Protein AF-A0ABD5R1Y0-F1 (afdb_monomer_lite)

Foldseek 3Di:
DPDPPPPDDPPVRVVVVVVVVVVVVVVVVVVVVVVVVVVVVVVVVPCPPVCVVVVVVCVVLVVVLVVLVVVLVVDDDPVNVVSVVVSCCSVPVVVVPPPPVNVVVVVVVVVVVVVVD

pLDDT: mean 71.15, std 11.42, range [39.84, 86.31]

Sequence (117 aa):
MEEQDILDLSDEEVNKIERVNQSFAEREQAEAAKERHQKLRVLFERASRDALPGIAYMVYVGYLALAVLFRLMEYSGEKLYIGSFLLFVIVVAPLILLPSNFWAILKRNTLERFTDQ

Radius of gyration: 26.87 Å; chains: 1; bounding box: 57×52×66 Å

Secondary structure (DSSP, 8-state):
---STTS---HHHHHHHHHHHHHHHHHHHHHHHHHHHHHHHHHHHHS-TTTHHHHHHHHHHHHHHHHHHHHHTT--THHHHHHHHHHHHHHHHHHHHS-HHHHHHHHHHHHHHHH--

Structure (mmCIF, N/CA/C/O backbone):
data_AF-A0ABD5R1Y0-F1
#
_entry.id   AF-A0ABD5R1Y0-F1
#
loop_
_atom_site.group_PDB
_atom_site.id
_atom_site.type_symbol
_atom_site.label_atom_id
_atom_site.label_alt_id
_atom_site.label_comp_id
_atom_site.label_asym_id
_atom_site.label_entity_id
_atom_site.label_seq_id
_atom_site.pdbx_PDB_ins_code
_atom_site.Cartn_x
_atom_site.Cartn_y
_atom_site.Cartn_z
_atom_site.occupancy
_atom_site.B_iso_or_equiv
_atom_site.auth_seq_id
_atom_site.auth_comp_id
_atom_site.auth_asym_id
_atom_site.auth_atom_id
_atom_site.pdbx_PDB_model_num
ATOM 1 N N . MET A 1 1 ? -19.917 -37.008 39.521 1.00 39.84 1 MET A N 1
ATOM 2 C CA . MET A 1 1 ? -21.231 -37.035 38.852 1.00 39.84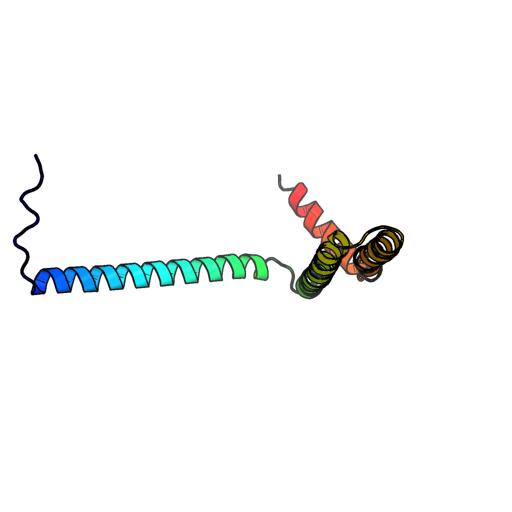 1 MET A CA 1
ATOM 3 C C . MET A 1 1 ? -22.157 -36.184 39.719 1.00 39.84 1 MET A C 1
ATOM 5 O O . MET A 1 1 ? -22.901 -36.736 40.509 1.00 39.84 1 MET A O 1
ATOM 9 N N . GLU A 1 2 ? -22.016 -34.862 39.853 1.00 47.94 2 GLU A N 1
ATOM 10 C CA . GLU A 1 2 ? -21.796 -33.804 38.844 1.00 47.94 2 GLU A CA 1
ATOM 11 C C . GLU A 1 2 ? -22.716 -33.993 37.640 1.00 47.94 2 GLU A C 1
ATOM 13 O O . GLU A 1 2 ? -22.317 -34.702 36.728 1.00 47.94 2 GLU A O 1
ATOM 18 N N . GLU A 1 3 ? -23.949 -33.459 37.727 1.00 44.97 3 GLU A N 1
ATOM 19 C CA . GLU A 1 3 ? -24.780 -32.975 36.593 1.00 44.97 3 GLU A CA 1
ATOM 20 C C . GLU A 1 3 ? -26.222 -32.538 36.970 1.00 44.97 3 GLU A C 1
ATOM 22 O O . GLU A 1 3 ? -26.927 -32.025 36.110 1.00 44.97 3 GLU A O 1
ATOM 27 N N . GLN A 1 4 ? -26.700 -32.682 38.218 1.00 45.41 4 GLN A N 1
ATOM 28 C CA . GLN A 1 4 ? -28.145 -32.512 38.507 1.00 45.41 4 GLN A CA 1
ATOM 29 C C . GLN A 1 4 ? -28.613 -31.157 39.075 1.00 45.41 4 GLN A C 1
ATOM 31 O O . GLN A 1 4 ? -29.815 -30.962 39.191 1.00 45.41 4 GLN A O 1
ATOM 36 N N . ASP A 1 5 ? -27.730 -30.199 39.362 1.00 47.34 5 ASP A N 1
ATOM 37 C CA . ASP A 1 5 ? -28.116 -28.960 40.076 1.00 47.34 5 ASP A CA 1
ATOM 38 C C . ASP A 1 5 ? -28.411 -27.748 39.163 1.00 47.34 5 ASP A C 1
ATOM 40 O O . ASP A 1 5 ? -28.478 -26.611 39.619 1.00 47.34 5 ASP A O 1
ATOM 44 N N . ILE A 1 6 ? -28.568 -27.968 37.851 1.00 53.59 6 ILE A N 1
ATOM 45 C CA . ILE A 1 6 ? -28.799 -26.892 36.860 1.00 53.59 6 ILE A CA 1
ATOM 46 C C . ILE A 1 6 ? -30.285 -26.789 36.442 1.00 53.59 6 ILE A C 1
ATOM 48 O O . ILE A 1 6 ? -30.677 -25.841 35.767 1.00 53.59 6 ILE A O 1
ATOM 52 N N . LEU A 1 7 ? -31.148 -27.728 36.845 1.00 56.34 7 LEU A N 1
ATOM 53 C CA . LEU A 1 7 ? -32.459 -27.941 36.211 1.00 56.34 7 LEU A CA 1
ATOM 54 C C . LEU A 1 7 ? -33.678 -27.619 37.091 1.00 56.34 7 LEU A C 1
ATOM 56 O O . LEU A 1 7 ? -34.619 -28.405 37.121 1.00 56.34 7 LEU A O 1
ATOM 60 N N . ASP A 1 8 ? -33.704 -26.465 37.762 1.00 58.22 8 ASP A N 1
ATOM 61 C CA . ASP A 1 8 ? -34.982 -25.929 38.277 1.00 58.22 8 ASP A CA 1
ATOM 62 C C . ASP A 1 8 ? -35.029 -24.390 38.323 1.00 58.22 8 ASP A C 1
ATOM 64 O O . ASP A 1 8 ? -35.555 -23.776 39.248 1.00 58.22 8 ASP A O 1
ATOM 68 N N . LEU A 1 9 ? -34.433 -23.742 37.317 1.00 58.81 9 LEU A N 1
ATOM 69 C CA . LEU A 1 9 ? -34.598 -22.301 37.111 1.00 58.81 9 LEU A CA 1
ATOM 70 C C . LEU A 1 9 ? -35.939 -22.057 36.420 1.00 58.81 9 LEU A C 1
ATOM 72 O O . LEU A 1 9 ? -36.221 -22.666 35.386 1.00 58.81 9 LEU A O 1
ATOM 76 N N . SER A 1 10 ? -36.757 -21.150 36.958 1.00 69.25 10 SER A N 1
ATOM 77 C CA . SER A 1 10 ? -38.013 -20.787 36.295 1.00 69.25 10 SER A CA 1
ATOM 78 C C . SER A 1 10 ? -37.723 -20.125 34.940 1.00 69.25 10 SER A C 1
ATOM 80 O O . SER A 1 10 ? -36.693 -19.467 34.766 1.00 69.25 10 SER A O 1
ATOM 82 N N . ASP A 1 11 ? -38.640 -20.242 33.975 1.00 72.25 11 ASP A N 1
ATOM 83 C CA . ASP A 1 11 ? -38.512 -19.613 32.645 1.00 72.25 11 ASP A CA 1
ATOM 84 C C . ASP A 1 11 ? -38.225 -18.096 32.715 1.00 72.25 11 ASP A C 1
ATOM 86 O O . ASP A 1 11 ? -37.673 -17.493 31.786 1.00 72.25 11 ASP A O 1
ATOM 90 N N . GLU A 1 12 ? -38.584 -17.463 33.835 1.00 71.19 12 GLU A N 1
ATOM 91 C CA . GLU A 1 12 ? -38.334 -16.055 34.125 1.00 71.19 12 GLU A CA 1
ATOM 92 C C . GLU A 1 12 ? -36.873 -15.793 34.539 1.00 71.19 12 GLU A C 1
ATOM 94 O O . GLU A 1 12 ? -36.278 -14.788 34.138 1.00 71.19 12 GLU A O 1
ATOM 99 N N . GLU A 1 13 ? -36.256 -16.717 35.278 1.00 68.38 13 GLU A N 1
ATOM 100 C CA . GLU A 1 13 ? -34.842 -16.660 35.662 1.00 68.38 13 GLU A CA 1
ATOM 101 C C . GLU A 1 13 ? -33.922 -16.970 34.479 1.00 68.38 13 GLU A C 1
ATOM 103 O O . GLU A 1 13 ? -32.927 -16.265 34.283 1.00 68.38 13 GLU A O 1
ATOM 108 N N . VAL A 1 14 ? -34.297 -17.929 33.625 1.00 78.00 14 VAL A N 1
ATOM 109 C CA . VAL A 1 14 ? -33.581 -18.228 32.373 1.00 78.00 14 VAL A CA 1
ATOM 110 C C . VAL A 1 14 ? -33.580 -17.007 31.449 1.00 78.00 14 VAL A C 1
ATOM 112 O O . VAL A 1 14 ? -32.519 -16.574 30.999 1.00 78.00 14 VAL A O 1
ATOM 115 N N . ASN A 1 15 ? -34.738 -16.364 31.257 1.00 75.38 15 ASN A N 1
ATOM 116 C CA . ASN A 1 15 ? -34.842 -15.126 30.477 1.00 75.38 15 ASN A CA 1
ATOM 117 C C . ASN A 1 15 ? -33.990 -13.984 31.048 1.00 75.38 15 ASN A C 1
ATOM 119 O O . ASN A 1 15 ? -33.439 -13.166 30.307 1.00 75.38 15 ASN A O 1
ATOM 123 N N . LYS A 1 16 ? -33.898 -13.887 32.377 1.00 77.12 16 LYS A N 1
ATOM 124 C CA . LYS A 1 16 ? -33.097 -12.856 33.041 1.00 77.12 16 LYS A CA 1
ATOM 125 C C . LYS A 1 16 ? -31.603 -13.095 32.828 1.00 77.12 16 LYS A C 1
ATOM 127 O O . LYS A 1 16 ? -30.884 -12.142 32.534 1.00 77.12 16 LYS A O 1
ATOM 132 N N . ILE A 1 17 ? -31.153 -14.345 32.919 1.00 78.44 17 ILE A N 1
ATOM 133 C CA . ILE A 1 17 ? -29.766 -14.742 32.641 1.00 78.44 17 ILE A CA 1
ATOM 134 C C . ILE A 1 17 ? -29.424 -14.498 31.166 1.00 78.44 17 ILE A C 1
ATOM 136 O O . ILE A 1 17 ? -28.363 -13.956 30.864 1.00 78.44 17 ILE A O 1
ATOM 140 N N . GLU A 1 18 ? -30.337 -14.813 30.249 1.00 77.19 18 GLU A N 1
ATOM 141 C CA . GLU A 1 18 ? -30.125 -14.635 28.812 1.00 77.19 18 GLU A CA 1
ATOM 142 C C . GLU A 1 18 ? -29.981 -13.153 28.426 1.00 77.19 18 GLU A C 1
ATOM 144 O O . GLU A 1 18 ? -29.035 -12.785 27.727 1.00 77.19 18 GLU A O 1
ATOM 149 N N . ARG A 1 19 ? -30.826 -12.266 28.974 1.00 76.69 19 ARG A N 1
ATOM 150 C CA . ARG A 1 19 ? -30.688 -10.807 28.785 1.00 76.69 19 ARG A CA 1
ATOM 151 C C . ARG A 1 19 ? -29.394 -10.259 29.377 1.00 76.69 19 ARG A C 1
ATOM 153 O O . ARG A 1 19 ? -28.770 -9.376 28.788 1.00 76.69 19 ARG A O 1
ATOM 160 N N . VAL A 1 20 ? -28.986 -10.761 30.542 1.00 80.38 20 VAL A N 1
ATOM 161 C CA . VAL A 1 20 ? -27.728 -10.354 31.176 1.00 80.38 20 VAL A CA 1
ATOM 162 C C . VAL A 1 20 ? -26.543 -10.786 30.309 1.00 80.38 20 VAL A C 1
ATOM 164 O O . VAL A 1 20 ? -25.700 -9.945 30.000 1.00 80.38 20 VAL A O 1
ATOM 167 N N . ASN A 1 21 ? -26.520 -12.025 29.817 1.00 79.44 21 ASN A N 1
ATOM 168 C CA . ASN A 1 21 ? -25.470 -12.520 28.922 1.00 79.44 21 ASN A CA 1
ATOM 169 C C . ASN A 1 21 ? -25.412 -11.753 27.596 1.00 79.44 21 ASN A C 1
ATOM 171 O O . ASN A 1 21 ? -24.321 -11.395 27.156 1.00 79.44 21 ASN A O 1
ATOM 175 N N . GLN A 1 22 ? -26.559 -11.428 26.994 1.00 81.06 22 GLN A N 1
ATOM 176 C CA . GLN A 1 22 ? -26.607 -10.571 25.805 1.00 81.06 22 GLN A CA 1
ATOM 177 C C . GLN A 1 22 ? -26.020 -9.184 26.094 1.00 81.06 22 GLN A C 1
ATOM 179 O O . GLN A 1 22 ? -25.184 -8.704 25.334 1.00 81.06 22 GLN A O 1
ATOM 184 N N . SER A 1 23 ? -26.356 -8.577 27.237 1.00 77.25 23 SER A N 1
ATOM 185 C CA . SER A 1 23 ? -25.802 -7.271 27.617 1.00 77.25 23 SER A CA 1
ATOM 186 C C . SER A 1 23 ? -24.287 -7.302 27.870 1.00 77.25 23 SER A C 1
ATOM 188 O O . SER A 1 23 ? -23.591 -6.326 27.583 1.00 77.25 23 SER A O 1
ATOM 190 N N . PHE A 1 24 ? -23.755 -8.421 28.376 1.00 81.88 24 PHE A N 1
ATOM 191 C CA . PHE A 1 24 ? -22.315 -8.626 28.530 1.00 81.88 24 PHE A CA 1
ATOM 192 C C . PHE A 1 24 ? -21.628 -8.814 27.178 1.00 81.88 24 PHE A C 1
ATOM 194 O O . PHE A 1 24 ? -20.620 -8.157 26.930 1.00 81.88 24 PHE A O 1
ATOM 201 N N . ALA A 1 25 ? -22.202 -9.620 26.284 1.00 78.81 25 ALA A N 1
ATOM 202 C CA . ALA A 1 25 ? -21.671 -9.824 24.939 1.00 78.81 25 ALA A CA 1
ATOM 203 C C . ALA A 1 25 ? -21.663 -8.521 24.119 1.00 78.81 25 ALA A C 1
ATOM 205 O O . ALA A 1 25 ? -20.681 -8.213 23.444 1.00 78.81 25 ALA A O 1
ATOM 206 N N . GLU A 1 26 ? -22.720 -7.710 24.213 1.00 78.38 26 GLU A N 1
ATOM 207 C CA . GLU A 1 26 ? -22.784 -6.392 23.569 1.00 78.38 26 GLU A CA 1
ATOM 208 C C . GLU A 1 26 ? -21.739 -5.421 24.134 1.00 78.38 26 GLU A C 1
ATOM 210 O O . GLU A 1 26 ? -21.096 -4.686 23.379 1.00 78.38 26 GLU A O 1
ATOM 215 N N . ARG A 1 27 ? -21.522 -5.428 25.457 1.00 75.69 27 ARG A N 1
ATOM 216 C CA . ARG A 1 27 ? -20.478 -4.616 26.102 1.00 75.69 27 ARG A CA 1
ATOM 217 C C . ARG A 1 27 ? -19.080 -5.039 25.680 1.00 75.69 27 ARG A C 1
ATOM 219 O O . ARG A 1 27 ? -18.277 -4.173 25.345 1.00 75.69 27 ARG A O 1
ATOM 226 N N . GLU A 1 28 ? -18.809 -6.336 25.641 1.00 77.81 28 GLU A N 1
ATOM 227 C CA . GLU A 1 28 ? -17.521 -6.878 25.213 1.00 77.81 28 GLU A CA 1
ATOM 228 C C . GLU A 1 28 ? -17.243 -6.538 23.741 1.00 77.81 28 GLU A C 1
ATOM 230 O O . GLU A 1 28 ? -16.153 -6.081 23.400 1.00 77.81 28 GLU A O 1
ATOM 235 N N . GLN A 1 29 ? -18.249 -6.643 22.866 1.00 75.94 29 GLN A N 1
ATOM 236 C CA . GLN A 1 29 ? -18.125 -6.208 21.472 1.00 75.94 29 GLN A CA 1
ATOM 237 C C . GLN A 1 29 ? -17.889 -4.698 21.351 1.00 75.94 29 GLN A C 1
ATOM 239 O O . GLN A 1 29 ? -17.065 -4.268 20.540 1.00 75.94 29 GLN A O 1
ATOM 244 N N . ALA A 1 30 ? -18.570 -3.882 22.158 1.00 74.69 30 ALA A N 1
ATOM 245 C CA . ALA A 1 30 ? -18.378 -2.436 22.171 1.00 74.69 30 ALA A CA 1
ATOM 246 C C . ALA A 1 30 ? -16.986 -2.037 22.691 1.00 74.69 30 ALA A C 1
ATOM 248 O O . ALA A 1 30 ? -16.373 -1.105 22.163 1.00 74.69 30 ALA A O 1
ATOM 249 N N . GLU A 1 31 ? -16.459 -2.738 23.695 1.00 76.31 31 GLU A N 1
ATOM 250 C CA . GLU A 1 31 ? -15.097 -2.548 24.198 1.00 76.31 31 GLU A CA 1
ATOM 251 C C . GLU A 1 31 ? -14.054 -3.009 23.182 1.00 76.31 31 GLU A C 1
ATOM 253 O O . GLU A 1 31 ? -13.144 -2.243 22.868 1.00 76.31 31 GLU A O 1
ATOM 258 N N . ALA A 1 32 ? -14.233 -4.178 22.565 1.00 73.06 32 ALA A N 1
ATOM 259 C CA . ALA A 1 32 ? -13.361 -4.667 21.502 1.00 73.06 32 ALA A CA 1
ATOM 260 C C . ALA A 1 32 ? -13.355 -3.726 20.284 1.00 73.06 32 ALA A C 1
ATOM 262 O O . ALA A 1 32 ? -12.303 -3.473 19.691 1.00 73.06 32 ALA A O 1
ATOM 263 N N . ALA A 1 33 ? -14.507 -3.157 19.918 1.00 72.94 33 ALA A N 1
ATOM 264 C CA . ALA A 1 33 ? -14.596 -2.147 18.871 1.00 72.94 33 ALA A CA 1
ATOM 265 C C . ALA A 1 33 ? -13.837 -0.872 19.265 1.00 72.94 33 ALA A C 1
ATOM 267 O O . ALA A 1 33 ? -13.019 -0.383 18.483 1.00 72.94 33 ALA A O 1
ATOM 268 N N . LYS A 1 34 ? -14.031 -0.358 20.489 1.00 73.06 34 LYS A N 1
ATOM 269 C CA . LYS A 1 34 ? -13.283 0.804 21.003 1.00 73.06 34 LYS A CA 1
ATOM 270 C C . LYS A 1 34 ? -11.779 0.557 21.004 1.00 73.06 34 LYS A C 1
ATOM 272 O O . LYS A 1 34 ? -11.029 1.433 20.582 1.00 73.06 34 LYS A O 1
ATOM 277 N N . GLU A 1 35 ? -11.344 -0.627 21.414 1.00 71.00 35 GLU A N 1
ATOM 278 C CA . GLU A 1 35 ? -9.935 -1.000 21.468 1.00 71.00 35 GLU A CA 1
ATOM 279 C C . GLU A 1 35 ? -9.327 -1.100 20.057 1.00 71.00 35 GLU A C 1
ATOM 281 O O . GLU A 1 35 ? -8.226 -0.605 19.816 1.00 71.00 35 GLU A O 1
ATOM 286 N N . ARG A 1 36 ? -10.064 -1.649 19.078 1.00 69.25 36 ARG A N 1
ATOM 287 C CA . ARG A 1 36 ? -9.659 -1.651 17.657 1.00 69.25 36 ARG A CA 1
ATOM 288 C C . ARG A 1 36 ? -9.570 -0.238 17.090 1.00 69.25 36 ARG A C 1
ATOM 290 O O . ARG A 1 36 ? -8.588 0.088 16.423 1.00 69.25 36 ARG A O 1
ATOM 297 N N . HIS A 1 37 ? -10.554 0.613 17.376 1.00 65.44 37 HIS A N 1
ATOM 298 C CA . HIS A 1 37 ? -10.539 2.013 16.955 1.00 65.44 37 HIS A CA 1
ATOM 299 C C . HIS A 1 37 ? -9.388 2.790 17.602 1.00 65.44 37 HIS A C 1
ATOM 301 O O . HIS A 1 37 ? -8.743 3.579 16.918 1.00 65.44 37 HIS A O 1
ATOM 307 N N . GLN A 1 38 ? -9.073 2.536 18.875 1.00 68.12 38 GLN A N 1
ATOM 308 C CA . GLN A 1 38 ? -7.920 3.127 19.554 1.00 68.12 38 GLN A CA 1
ATOM 309 C C . GLN A 1 38 ? -6.595 2.625 18.975 1.00 68.12 38 GLN A C 1
ATOM 311 O O . GLN A 1 38 ? -5.730 3.442 18.680 1.00 68.12 38 GLN A O 1
ATOM 316 N N . LYS A 1 39 ? -6.436 1.319 18.731 1.00 64.62 39 LYS A N 1
ATOM 317 C CA . LYS A 1 39 ? -5.221 0.747 18.120 1.00 64.62 39 LYS A CA 1
ATOM 318 C C . LYS A 1 39 ? -4.969 1.319 16.723 1.00 64.62 39 LYS A C 1
ATOM 320 O O . LYS A 1 39 ? -3.854 1.744 16.429 1.00 64.62 39 LYS A O 1
ATOM 325 N N . LEU A 1 40 ? -6.004 1.407 15.887 1.00 60.56 40 LEU A N 1
ATOM 326 C CA . LEU A 1 40 ? -5.912 2.047 14.571 1.00 60.56 40 LEU A CA 1
ATOM 327 C C . LEU A 1 40 ? -5.597 3.540 14.700 1.00 60.56 40 LEU A C 1
ATOM 329 O O . LEU A 1 40 ? -4.716 4.042 14.009 1.00 60.56 40 LEU A O 1
ATOM 333 N N . ARG A 1 41 ? -6.256 4.245 15.622 1.00 60.00 41 ARG A N 1
ATOM 334 C CA . ARG A 1 41 ? -6.004 5.666 15.871 1.00 60.00 41 ARG A CA 1
ATOM 335 C C . ARG A 1 41 ? -4.572 5.930 16.328 1.00 60.00 41 ARG A C 1
ATOM 337 O O . ARG A 1 41 ? -3.968 6.853 15.810 1.00 60.00 41 ARG A O 1
ATOM 344 N N . VAL A 1 42 ? -3.998 5.104 17.202 1.00 59.78 42 VAL A N 1
ATOM 345 C CA . VAL A 1 42 ? -2.592 5.215 17.627 1.00 59.78 42 VAL A CA 1
ATOM 346 C C . VAL A 1 42 ? -1.638 4.969 16.455 1.00 59.78 42 VAL A C 1
ATOM 348 O O . VAL A 1 42 ? -0.643 5.679 16.317 1.00 59.78 42 VAL A O 1
ATOM 351 N N . LEU A 1 43 ? -1.942 4.017 15.567 1.00 55.56 43 LEU A N 1
ATOM 352 C CA . LEU A 1 43 ? -1.156 3.802 14.346 1.00 55.56 43 LEU A CA 1
ATOM 353 C C . LEU A 1 43 ? -1.216 5.012 13.397 1.00 55.56 43 LEU A C 1
ATOM 355 O O . LEU A 1 43 ? -0.205 5.348 12.782 1.00 55.56 43 LEU A O 1
ATOM 359 N N . PHE A 1 44 ? -2.363 5.693 13.320 1.00 56.16 44 PHE A N 1
ATOM 360 C CA . PHE A 1 44 ? -2.562 6.880 12.483 1.00 56.16 44 PHE A CA 1
ATOM 361 C C . PHE A 1 44 ? -2.078 8.195 13.117 1.00 56.16 44 PHE A C 1
ATOM 363 O O . PHE A 1 44 ? -1.588 9.052 12.394 1.00 56.16 44 PHE A O 1
ATOM 370 N N . GLU A 1 45 ? -2.157 8.366 14.438 1.00 55.22 45 GLU A N 1
ATOM 371 C CA . GLU A 1 45 ? -1.643 9.545 15.157 1.00 55.22 45 GLU A CA 1
ATOM 372 C C . GLU A 1 45 ? -0.109 9.546 15.213 1.00 55.22 45 GLU A C 1
ATOM 374 O O . GLU A 1 45 ? 0.507 10.610 15.227 1.00 55.22 45 GLU A O 1
ATOM 379 N N . ARG A 1 46 ? 0.522 8.363 15.195 1.00 54.03 46 ARG A N 1
ATOM 380 C CA . ARG A 1 46 ? 1.987 8.216 15.149 1.00 54.03 46 ARG A CA 1
ATOM 381 C C . ARG A 1 46 ? 2.551 8.230 13.725 1.00 54.03 46 ARG A C 1
ATOM 383 O O . ARG A 1 46 ? 3.751 8.438 13.545 1.00 54.03 46 ARG A O 1
ATOM 390 N N . ALA A 1 47 ? 1.713 8.016 12.711 1.00 55.34 47 ALA A N 1
ATOM 391 C CA . ALA A 1 47 ? 2.069 8.272 11.325 1.00 55.34 47 ALA A CA 1
ATOM 392 C C . ALA A 1 47 ? 2.018 9.788 11.102 1.00 55.34 47 ALA A C 1
ATOM 394 O O . ALA A 1 47 ? 0.943 10.380 11.097 1.00 55.34 47 ALA A O 1
ATOM 395 N N . SER A 1 48 ? 3.189 10.421 10.961 1.00 56.59 48 SER A N 1
ATOM 396 C CA . SER A 1 48 ? 3.301 11.856 10.669 1.00 56.59 48 SER A CA 1
ATOM 397 C C . SER A 1 48 ? 2.262 12.269 9.620 1.00 56.59 48 SER A C 1
ATOM 399 O O . SER A 1 48 ? 2.107 11.590 8.602 1.00 56.59 48 SER A O 1
ATOM 401 N N . ARG A 1 49 ? 1.552 13.378 9.860 1.00 58.66 49 ARG A N 1
ATOM 402 C CA . ARG A 1 49 ? 0.530 13.937 8.954 1.00 58.66 49 ARG A CA 1
ATOM 403 C C . ARG A 1 49 ? 1.044 14.090 7.515 1.00 58.66 49 ARG A C 1
ATOM 405 O O . ARG A 1 49 ? 0.260 13.998 6.575 1.00 58.66 49 ARG A O 1
ATOM 412 N N . ASP A 1 50 ? 2.359 14.232 7.362 1.00 60.75 50 ASP A N 1
ATOM 413 C CA . ASP A 1 50 ? 3.066 14.358 6.087 1.00 60.75 50 ASP A CA 1
ATOM 414 C C . ASP A 1 50 ? 3.309 13.010 5.380 1.00 60.75 50 ASP A C 1
ATOM 416 O O . ASP A 1 50 ? 3.525 12.965 4.171 1.00 60.75 50 ASP A O 1
ATOM 420 N N . ALA A 1 51 ? 3.260 11.892 6.109 1.00 63.50 51 ALA A N 1
ATOM 421 C CA . ALA A 1 51 ? 3.440 10.541 5.576 1.00 63.50 51 ALA A CA 1
ATOM 422 C C . ALA A 1 51 ? 2.126 9.915 5.073 1.00 63.50 51 ALA A C 1
ATOM 424 O O . ALA A 1 51 ? 2.162 9.016 4.231 1.00 63.50 51 ALA A O 1
ATOM 425 N N . LEU A 1 52 ? 0.972 10.400 5.548 1.00 69.12 52 LEU A N 1
ATOM 426 C CA . LEU A 1 52 ? -0.361 9.916 5.162 1.00 69.12 52 LEU A CA 1
ATOM 427 C C . LEU A 1 52 ? -0.604 9.895 3.640 1.00 69.12 52 LEU A C 1
ATOM 429 O O . LEU A 1 52 ? -1.031 8.851 3.139 1.00 69.12 52 LEU A O 1
ATOM 433 N N . PRO A 1 53 ? -0.306 10.969 2.878 1.00 69.94 53 PRO A N 1
ATOM 434 C CA . PRO A 1 53 ? -0.482 10.959 1.425 1.00 69.94 53 PRO A CA 1
ATOM 435 C C . PRO A 1 53 ? 0.379 9.893 0.742 1.00 69.94 53 PRO A C 1
ATOM 437 O O . PRO A 1 53 ? -0.074 9.233 -0.190 1.00 69.94 53 PRO A O 1
ATOM 440 N N . GLY A 1 54 ? 1.603 9.681 1.234 1.00 70.56 54 GLY A N 1
ATOM 441 C CA . GLY A 1 54 ? 2.509 8.668 0.698 1.00 70.56 54 GLY A CA 1
ATOM 442 C C . GLY A 1 54 ? 2.057 7.242 1.004 1.00 70.56 54 GLY A C 1
ATOM 443 O O . GLY A 1 54 ? 2.131 6.386 0.129 1.00 70.56 54 GLY A O 1
ATOM 444 N N . ILE A 1 55 ? 1.522 6.986 2.203 1.00 73.00 55 ILE A N 1
ATOM 445 C CA . ILE A 1 55 ? 0.940 5.682 2.558 1.00 73.00 55 ILE A CA 1
ATOM 446 C C . ILE A 1 55 ? -0.286 5.394 1.684 1.00 73.00 55 ILE A C 1
ATOM 448 O O . ILE A 1 55 ? -0.377 4.314 1.106 1.00 73.00 55 ILE A O 1
ATOM 452 N N . ALA A 1 56 ? -1.200 6.359 1.532 1.00 79.31 56 ALA A N 1
ATOM 453 C CA . ALA A 1 56 ? -2.374 6.206 0.671 1.00 79.31 56 ALA A CA 1
ATOM 454 C C . ALA A 1 56 ? -1.979 5.933 -0.791 1.00 79.31 56 ALA A C 1
ATOM 456 O O . ALA A 1 56 ? -2.537 5.042 -1.433 1.00 79.31 56 ALA A O 1
ATOM 457 N N . TYR A 1 57 ? -0.968 6.646 -1.292 1.00 78.56 57 TYR A N 1
ATOM 458 C CA . TYR A 1 57 ? -0.413 6.425 -2.623 1.00 78.56 57 TYR A CA 1
ATOM 459 C C . TYR A 1 57 ? 0.214 5.031 -2.774 1.00 78.56 57 TYR A C 1
ATOM 461 O O . TYR A 1 57 ? -0.079 4.337 -3.746 1.00 78.56 57 TYR A O 1
ATOM 469 N N . MET A 1 58 ? 1.011 4.576 -1.800 1.00 78.62 58 MET A N 1
ATOM 470 C CA . MET A 1 58 ? 1.598 3.231 -1.824 1.00 78.62 58 MET A CA 1
ATOM 471 C C . MET A 1 58 ? 0.538 2.130 -1.807 1.00 78.62 58 MET A C 1
ATOM 473 O O . MET A 1 58 ? 0.669 1.154 -2.541 1.00 78.62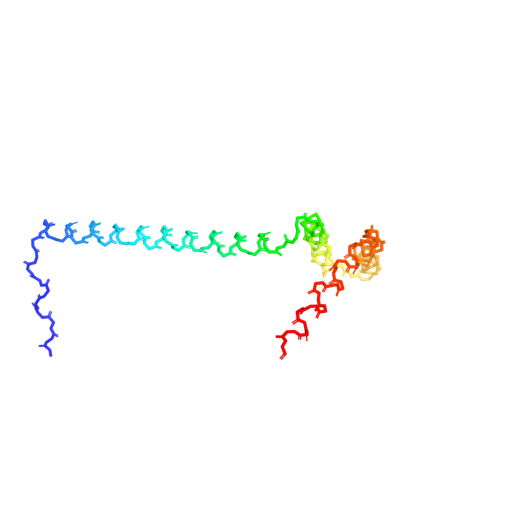 58 MET A O 1
ATOM 477 N N . VAL A 1 59 ? -0.525 2.284 -1.013 1.00 83.94 59 VAL A N 1
ATOM 478 C CA . VAL A 1 59 ? -1.638 1.323 -0.982 1.00 83.94 59 VAL A CA 1
ATOM 479 C C . VAL A 1 59 ? -2.344 1.272 -2.338 1.00 83.94 59 VAL A C 1
ATOM 481 O O . VAL A 1 59 ? -2.618 0.185 -2.843 1.00 83.94 59 VAL A O 1
ATOM 484 N N . TYR A 1 60 ? -2.584 2.427 -2.963 1.00 83.88 60 TYR A N 1
ATOM 485 C CA . TYR A 1 60 ? -3.207 2.506 -4.285 1.00 83.88 60 TYR A CA 1
ATOM 486 C C . TYR A 1 60 ? -2.351 1.853 -5.383 1.00 83.88 60 TYR A C 1
ATOM 488 O O . TYR A 1 60 ? -2.839 1.010 -6.138 1.00 83.88 60 TYR A O 1
ATOM 496 N N . VAL A 1 61 ? -1.062 2.197 -5.447 1.00 83.81 61 VAL A N 1
ATOM 497 C CA . VAL A 1 61 ? -0.117 1.613 -6.414 1.00 83.81 61 VAL A CA 1
ATOM 498 C C . VAL A 1 61 ? 0.048 0.113 -6.175 1.00 83.81 61 VAL A C 1
ATOM 500 O O . VAL A 1 61 ? 0.022 -0.665 -7.127 1.00 83.81 61 VAL A O 1
ATOM 503 N N . GLY A 1 62 ? 0.158 -0.307 -4.912 1.00 82.94 62 GLY A N 1
ATOM 504 C CA . GLY A 1 62 ? 0.255 -1.714 -4.530 1.00 82.94 62 GLY A CA 1
ATOM 505 C C . GLY A 1 62 ? -0.971 -2.518 -4.958 1.00 82.94 62 GLY A C 1
ATOM 506 O O . GLY A 1 62 ? -0.822 -3.601 -5.518 1.00 82.94 62 GLY A O 1
ATOM 507 N N . TYR A 1 63 ? -2.177 -1.972 -4.778 1.00 86.31 63 TYR A N 1
ATOM 508 C CA . TYR A 1 63 ? -3.415 -2.602 -5.240 1.00 86.31 63 TYR A CA 1
ATOM 509 C C . TYR A 1 63 ? -3.442 -2.783 -6.766 1.00 86.31 63 TYR A C 1
ATOM 511 O O . TYR A 1 63 ? -3.752 -3.870 -7.256 1.00 86.31 63 TYR A O 1
ATOM 519 N N . LEU A 1 64 ? -3.058 -1.750 -7.526 1.00 83.88 64 LEU A N 1
ATOM 520 C CA . LEU A 1 64 ? -2.955 -1.838 -8.986 1.00 83.88 64 LEU A CA 1
ATOM 521 C C . LEU A 1 64 ? -1.916 -2.870 -9.432 1.00 83.88 64 LEU A C 1
ATOM 523 O O . LEU A 1 64 ? -2.194 -3.669 -10.325 1.00 83.88 64 LEU A O 1
ATOM 527 N N . ALA A 1 65 ? -0.741 -2.884 -8.800 1.00 83.38 65 ALA A N 1
ATOM 528 C CA . ALA A 1 65 ? 0.304 -3.859 -9.092 1.00 83.38 65 ALA A CA 1
ATOM 529 C C . ALA A 1 65 ? -0.188 -5.293 -8.848 1.00 83.38 65 ALA A C 1
ATOM 531 O O . ALA A 1 65 ? 0.033 -6.165 -9.687 1.00 83.38 65 ALA A O 1
ATOM 532 N N . LEU A 1 66 ? -0.918 -5.524 -7.751 1.00 84.81 66 LEU A N 1
ATOM 533 C CA . LEU A 1 66 ? -1.498 -6.825 -7.420 1.00 84.81 66 LEU A CA 1
ATOM 534 C C . LEU A 1 66 ? -2.516 -7.275 -8.480 1.00 84.81 66 LEU A C 1
ATOM 536 O O . LEU A 1 66 ? -2.454 -8.406 -8.957 1.00 84.81 66 LEU A O 1
ATOM 540 N N . ALA A 1 67 ? -3.420 -6.383 -8.894 1.00 84.88 67 ALA A N 1
ATOM 541 C CA . ALA A 1 67 ? -4.419 -6.674 -9.922 1.00 84.88 67 ALA A CA 1
ATOM 542 C C . ALA A 1 67 ? -3.776 -7.025 -11.277 1.00 84.88 67 ALA A C 1
ATOM 544 O O . ALA A 1 67 ? -4.217 -7.951 -11.963 1.00 84.88 67 ALA A O 1
ATOM 545 N N . VAL A 1 68 ? -2.708 -6.316 -11.655 1.00 82.94 68 VAL A N 1
ATOM 546 C CA . VAL A 1 68 ? -1.937 -6.613 -12.871 1.00 82.94 68 VAL A CA 1
ATOM 547 C C . VAL A 1 68 ? -1.197 -7.945 -12.744 1.00 82.94 68 VAL A C 1
ATOM 549 O O . VAL A 1 68 ? -1.170 -8.707 -13.708 1.00 82.94 68 VAL A O 1
ATOM 552 N N . LEU A 1 69 ? -0.656 -8.264 -11.564 1.00 8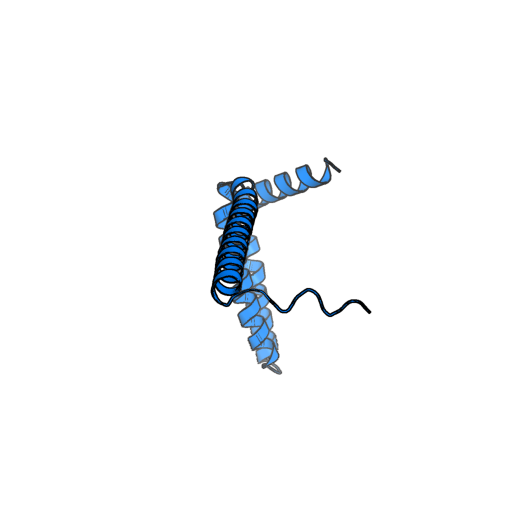2.31 69 LEU A N 1
ATOM 553 C CA . LEU A 1 69 ? 0.042 -9.523 -11.298 1.00 82.31 69 LEU A CA 1
ATOM 554 C C . LEU A 1 69 ? -0.887 -10.737 -11.428 1.00 82.31 69 LEU A C 1
ATOM 556 O O . LEU A 1 69 ? -0.516 -11.724 -12.059 1.00 82.31 69 LEU A O 1
ATOM 560 N N . PHE A 1 70 ? -2.113 -10.644 -10.906 1.00 83.62 70 PHE A N 1
ATOM 561 C CA . PHE A 1 70 ? -3.118 -11.697 -11.077 1.00 83.62 70 PHE A CA 1
ATOM 562 C C . PHE A 1 70 ? -3.476 -11.917 -12.549 1.00 83.62 70 PHE A C 1
ATOM 564 O O . PHE A 1 70 ? -3.495 -13.058 -13.001 1.00 83.62 70 PHE A O 1
ATOM 571 N N . ARG A 1 71 ? -3.669 -10.842 -13.324 1.00 79.44 71 ARG A N 1
ATOM 572 C CA . ARG A 1 71 ? -3.895 -10.950 -14.777 1.00 79.44 71 ARG A CA 1
ATOM 573 C C . ARG A 1 71 ? -2.710 -11.544 -15.532 1.00 79.44 71 ARG A C 1
ATOM 575 O O . ARG A 1 71 ? -2.896 -12.224 -16.532 1.00 79.44 71 ARG A O 1
ATOM 582 N N . LEU A 1 72 ? -1.493 -11.273 -15.074 1.00 81.62 72 LEU A N 1
ATOM 583 C CA . LEU A 1 72 ? -0.269 -11.792 -15.676 1.00 81.62 72 LEU A CA 1
ATOM 584 C C . LEU A 1 72 ? -0.153 -13.312 -15.579 1.00 81.62 72 LEU A C 1
ATOM 586 O O . LEU A 1 72 ? 0.406 -13.915 -16.490 1.00 81.62 72 LEU A O 1
ATOM 590 N N . MET A 1 73 ? -0.696 -13.926 -14.523 1.00 78.94 73 MET A N 1
ATOM 591 C CA . MET A 1 73 ? -0.682 -15.386 -14.371 1.00 78.94 73 MET A CA 1
ATOM 592 C C . MET A 1 73 ? -1.497 -16.111 -15.449 1.00 78.94 73 MET A C 1
ATOM 594 O O . MET A 1 73 ? -1.240 -17.278 -15.723 1.00 78.94 73 MET A O 1
ATOM 598 N N . GLU A 1 74 ? -2.455 -15.427 -16.076 1.00 80.69 74 GLU A N 1
ATOM 599 C CA . GLU A 1 74 ? -3.273 -15.975 -17.164 1.00 80.69 74 GLU A CA 1
ATOM 600 C C . GLU A 1 74 ? -2.612 -15.811 -18.544 1.00 80.69 74 GLU A C 1
ATOM 602 O O . GLU A 1 74 ? -3.072 -16.388 -19.532 1.00 80.69 74 GLU A O 1
ATOM 607 N N . TYR A 1 75 ? -1.539 -15.020 -18.648 1.00 83.25 75 TYR A N 1
ATOM 608 C CA . TYR A 1 75 ? -0.862 -14.756 -19.915 1.00 83.25 75 TYR A CA 1
ATOM 609 C C . TYR A 1 75 ? 0.289 -15.730 -20.180 1.00 83.25 75 TYR A C 1
ATOM 611 O O . TYR A 1 75 ? 1.039 -16.111 -19.290 1.00 83.25 75 TYR A O 1
ATOM 619 N N . SER A 1 76 ? 0.479 -16.080 -21.453 1.00 82.94 76 SER A N 1
ATOM 620 C CA . SER A 1 76 ? 1.604 -16.888 -21.933 1.00 82.94 76 SER A CA 1
ATOM 621 C C . SER A 1 76 ? 2.272 -16.240 -23.150 1.00 82.94 76 SER A C 1
ATOM 623 O O . SER A 1 76 ? 1.620 -15.540 -23.931 1.00 82.94 76 SER A O 1
ATOM 625 N N . GLY A 1 77 ? 3.570 -16.497 -23.343 1.00 81.31 77 GLY A N 1
ATOM 626 C CA . GLY A 1 77 ? 4.340 -16.001 -24.492 1.00 81.31 77 GLY A CA 1
ATOM 627 C C . GLY A 1 77 ? 4.614 -14.493 -24.437 1.00 81.31 77 GLY A C 1
ATOM 628 O O . GLY A 1 77 ? 4.894 -13.942 -23.377 1.00 81.31 77 GLY A O 1
ATOM 629 N N . GLU A 1 78 ? 4.517 -13.806 -25.578 1.00 79.31 78 GLU A N 1
ATOM 630 C CA . GLU A 1 78 ? 4.823 -12.367 -25.725 1.00 79.31 78 GLU A CA 1
ATOM 631 C C . GLU A 1 78 ? 4.011 -11.461 -24.785 1.00 79.31 78 GLU A C 1
ATOM 633 O O . GLU A 1 78 ? 4.512 -10.456 -24.277 1.00 79.31 78 GLU A O 1
ATOM 638 N N . LYS A 1 79 ? 2.765 -11.848 -24.489 1.00 80.69 79 LYS A N 1
ATOM 639 C CA . LYS A 1 79 ? 1.871 -11.103 -23.589 1.00 80.69 79 LYS A CA 1
ATOM 640 C C . LYS A 1 79 ? 2.390 -11.059 -22.151 1.00 80.69 79 LYS A C 1
ATOM 642 O O . LYS A 1 79 ? 2.145 -10.076 -21.454 1.00 80.69 79 LYS A O 1
ATOM 647 N N . LEU A 1 80 ? 3.129 -12.084 -21.723 1.00 82.81 80 LEU A N 1
ATOM 648 C CA . LEU A 1 80 ? 3.725 -12.131 -20.391 1.00 82.81 80 LEU A CA 1
ATOM 649 C C . LEU A 1 80 ? 4.873 -11.120 -20.276 1.00 82.81 80 LEU A C 1
ATOM 651 O O . LEU A 1 80 ? 4.912 -10.368 -19.312 1.00 82.81 80 LEU A O 1
ATOM 655 N N . TYR A 1 81 ? 5.728 -10.998 -21.297 1.00 82.69 81 TYR A N 1
ATOM 656 C CA . TYR A 1 81 ? 6.809 -10.003 -21.312 1.00 82.69 81 TYR A CA 1
ATOM 657 C C . TYR A 1 81 ? 6.284 -8.563 -21.251 1.00 82.69 81 TYR A C 1
ATOM 659 O O . TYR A 1 81 ? 6.766 -7.761 -20.450 1.00 82.69 81 TYR A O 1
ATOM 667 N N . ILE A 1 82 ? 5.263 -8.244 -22.054 1.00 85.06 82 ILE A N 1
ATOM 668 C CA . ILE A 1 82 ? 4.623 -6.919 -22.057 1.00 85.06 82 ILE A CA 1
ATOM 669 C C . ILE A 1 82 ? 3.964 -6.644 -20.703 1.00 85.06 82 ILE A C 1
ATOM 671 O O . ILE A 1 82 ? 4.133 -5.560 -20.147 1.00 85.06 82 ILE A O 1
ATOM 675 N N . GLY A 1 83 ? 3.245 -7.624 -20.149 1.00 81.56 83 GLY A N 1
ATOM 676 C CA . GLY A 1 83 ? 2.623 -7.492 -18.836 1.00 81.56 83 GLY A CA 1
ATOM 677 C C . GLY A 1 83 ? 3.656 -7.287 -17.725 1.00 81.56 83 GLY A C 1
ATOM 678 O O . GLY A 1 83 ? 3.483 -6.390 -16.904 1.00 81.56 83 GLY A O 1
ATOM 679 N N . SER A 1 84 ? 4.754 -8.048 -17.717 1.00 81.94 84 SER A N 1
ATOM 680 C CA . SER A 1 84 ? 5.831 -7.910 -16.730 1.00 81.94 84 SER A CA 1
ATOM 681 C C . SER A 1 84 ? 6.524 -6.553 -16.829 1.00 81.94 84 SER A C 1
ATOM 683 O O . SER A 1 84 ? 6.828 -5.952 -15.801 1.00 81.94 84 SER A O 1
ATOM 685 N N . PHE A 1 85 ? 6.723 -6.030 -18.042 1.00 84.88 85 PHE A N 1
ATOM 686 C CA . PHE A 1 85 ? 7.245 -4.678 -18.245 1.00 84.88 85 PHE A CA 1
ATOM 687 C C . PHE A 1 85 ? 6.282 -3.609 -17.709 1.00 84.88 85 PHE A C 1
ATOM 689 O O . PHE A 1 85 ? 6.698 -2.691 -17.006 1.00 84.88 85 PHE A O 1
ATOM 696 N N . LEU A 1 86 ? 4.982 -3.755 -17.971 1.00 84.56 86 LEU A N 1
ATOM 697 C CA . LEU A 1 86 ? 3.946 -2.874 -17.427 1.00 84.56 86 LEU A CA 1
ATOM 698 C C . LEU A 1 86 ? 3.925 -2.898 -15.896 1.00 84.56 86 LEU A C 1
ATOM 700 O O . LEU A 1 86 ? 3.849 -1.846 -15.265 1.00 84.56 86 LEU A O 1
ATOM 704 N N . LEU A 1 87 ? 4.050 -4.082 -15.299 1.00 84.19 87 LEU A N 1
ATOM 705 C CA . LEU A 1 87 ? 4.129 -4.243 -13.851 1.00 84.19 87 LEU A CA 1
ATOM 706 C C . LEU A 1 87 ? 5.389 -3.577 -13.287 1.00 84.19 87 LEU A C 1
ATOM 708 O O . LEU A 1 87 ? 5.305 -2.864 -12.291 1.00 84.19 87 LEU A O 1
ATOM 712 N N . PHE A 1 88 ? 6.534 -3.731 -13.956 1.00 83.94 88 PHE A N 1
ATOM 713 C CA . PHE A 1 88 ? 7.765 -3.032 -13.593 1.00 83.94 88 PHE A CA 1
ATOM 714 C C . PHE A 1 88 ? 7.573 -1.512 -13.613 1.00 83.94 88 PHE A C 1
ATOM 716 O O . PHE A 1 88 ? 7.937 -0.849 -12.650 1.00 83.94 88 PHE A O 1
ATOM 723 N N . VAL A 1 89 ? 6.938 -0.947 -14.643 1.00 84.81 89 VAL A N 1
ATOM 724 C CA . VAL A 1 89 ? 6.659 0.498 -14.708 1.00 84.81 89 VAL A CA 1
ATOM 725 C C . VAL A 1 89 ? 5.716 0.938 -13.586 1.00 84.81 89 VAL A C 1
ATOM 727 O O . VAL A 1 89 ? 5.981 1.948 -12.940 1.00 84.81 89 VAL A O 1
ATOM 730 N N . ILE A 1 90 ? 4.656 0.173 -13.306 1.00 81.88 90 ILE A N 1
ATOM 731 C CA . ILE A 1 90 ? 3.701 0.476 -12.228 1.00 81.88 90 ILE A CA 1
ATOM 732 C C . ILE A 1 90 ? 4.371 0.432 -10.853 1.00 81.88 90 ILE A C 1
ATOM 734 O O . ILE A 1 90 ? 3.991 1.199 -9.982 1.00 81.88 90 ILE A O 1
ATOM 738 N N . VAL A 1 91 ? 5.369 -0.423 -10.636 1.00 80.06 91 VAL A N 1
ATOM 739 C CA . VAL A 1 91 ? 6.080 -0.493 -9.350 1.00 80.06 91 VAL A CA 1
ATOM 740 C C . VAL A 1 91 ? 7.203 0.547 -9.270 1.00 80.06 91 VAL A C 1
ATOM 742 O O . VAL A 1 91 ? 7.375 1.198 -8.242 1.00 80.06 91 VAL A O 1
ATOM 745 N N . VAL A 1 92 ? 7.961 0.734 -10.350 1.00 81.06 92 VAL A N 1
ATOM 746 C CA . VAL A 1 92 ? 9.201 1.525 -10.354 1.00 81.06 92 VAL A CA 1
ATOM 747 C C . VAL A 1 92 ? 8.965 3.004 -10.633 1.00 81.06 92 VAL A C 1
ATOM 749 O O . VAL A 1 92 ? 9.573 3.841 -9.970 1.00 81.06 92 VAL A O 1
ATOM 752 N N . ALA A 1 93 ? 8.079 3.367 -11.564 1.00 79.19 93 ALA A N 1
ATOM 753 C CA . ALA A 1 93 ? 7.835 4.779 -11.869 1.00 79.19 93 ALA A CA 1
ATOM 754 C C . ALA A 1 93 ? 7.309 5.564 -10.649 1.00 79.19 93 ALA A C 1
ATOM 756 O O . ALA A 1 93 ? 7.804 6.665 -10.401 1.00 79.19 93 ALA A O 1
ATOM 757 N N . PRO A 1 94 ? 6.407 5.005 -9.819 1.00 74.00 94 PRO A N 1
ATOM 758 C CA . PRO A 1 94 ? 6.003 5.623 -8.558 1.00 74.00 94 PRO A CA 1
ATOM 759 C C . PRO A 1 94 ? 7.148 5.869 -7.581 1.00 74.00 94 PRO A C 1
ATOM 761 O O . PRO A 1 94 ? 7.181 6.917 -6.948 1.00 74.00 94 PRO A O 1
ATOM 764 N N . LEU A 1 95 ? 8.118 4.953 -7.482 1.00 72.31 95 LEU A N 1
ATOM 765 C CA . LEU A 1 95 ? 9.277 5.120 -6.597 1.00 72.31 95 LEU A CA 1
ATOM 766 C C . LEU A 1 95 ? 10.145 6.324 -7.003 1.00 72.31 95 LEU A C 1
ATOM 768 O O . LEU A 1 95 ? 10.701 7.000 -6.138 1.00 72.31 95 LEU A O 1
ATOM 772 N N . ILE A 1 96 ? 10.222 6.617 -8.303 1.00 73.25 96 ILE A N 1
ATOM 773 C CA . ILE A 1 96 ? 10.990 7.742 -8.858 1.00 73.25 96 ILE A CA 1
ATOM 774 C C . ILE A 1 96 ? 10.207 9.063 -8.760 1.00 73.25 96 ILE A C 1
ATOM 776 O O . ILE A 1 96 ? 10.802 10.116 -8.550 1.00 73.25 96 ILE A O 1
ATOM 780 N N . LEU A 1 97 ? 8.878 9.013 -8.894 1.00 71.75 97 LEU A N 1
ATOM 781 C CA . LEU A 1 97 ? 7.989 10.181 -8.818 1.00 71.75 97 LEU A CA 1
ATOM 782 C C . LEU A 1 97 ? 7.707 10.656 -7.387 1.00 71.75 97 LEU A C 1
ATOM 784 O O . LEU A 1 97 ? 7.173 11.752 -7.203 1.00 71.75 97 LEU A O 1
ATOM 788 N N . LEU A 1 98 ? 8.047 9.857 -6.372 1.00 69.75 98 LEU A N 1
ATOM 789 C CA . LEU A 1 98 ? 7.908 10.275 -4.982 1.00 69.75 98 LEU A CA 1
ATOM 790 C C . LEU A 1 98 ? 8.789 11.507 -4.702 1.00 69.75 98 LEU A C 1
ATOM 792 O O . LEU A 1 98 ? 9.967 11.514 -5.068 1.00 69.75 98 LEU A O 1
ATOM 796 N N . PRO A 1 99 ? 8.259 12.538 -4.015 1.00 68.50 99 PRO A N 1
ATOM 797 C CA . PRO A 1 99 ? 9.031 13.721 -3.656 1.00 68.50 99 PRO A CA 1
ATOM 798 C C . PRO A 1 99 ? 10.317 13.324 -2.923 1.00 68.50 99 PRO A C 1
ATOM 800 O O . PRO A 1 99 ? 10.279 12.488 -2.022 1.00 68.50 99 PRO A O 1
ATOM 803 N N . SER A 1 100 ? 11.450 13.950 -3.242 1.00 65.06 100 SER A N 1
ATOM 804 C CA . SER A 1 100 ? 12.741 13.692 -2.574 1.00 65.06 100 SER A CA 1
ATOM 805 C C . SER A 1 100 ? 12.658 13.801 -1.042 1.00 65.06 100 SER A C 1
ATOM 807 O O . SER A 1 100 ? 13.311 13.049 -0.317 1.00 65.06 100 SER A O 1
ATOM 809 N N . ASN A 1 101 ? 11.777 14.670 -0.541 1.00 64.69 101 ASN A N 1
ATOM 810 C CA . ASN A 1 101 ? 11.490 14.839 0.884 1.00 64.69 101 ASN A CA 1
ATOM 811 C C . ASN A 1 101 ? 10.852 13.593 1.522 1.00 64.69 101 ASN A C 1
ATOM 813 O O . ASN A 1 101 ? 11.069 13.331 2.702 1.00 64.69 101 ASN A O 1
ATOM 817 N N . PHE A 1 102 ? 10.10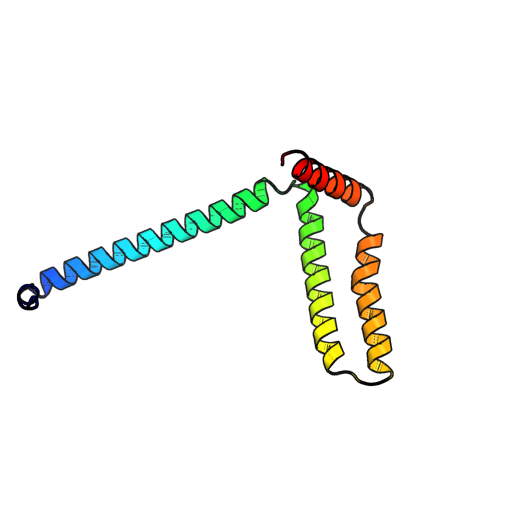1 12.797 0.757 1.00 67.75 102 PHE A N 1
ATOM 818 C CA . PHE A 1 102 ? 9.481 11.565 1.242 1.00 67.75 102 PHE A CA 1
ATOM 819 C C . PHE A 1 102 ? 10.537 10.517 1.598 1.00 67.75 102 PHE A C 1
ATOM 821 O O . PHE A 1 102 ? 10.466 9.910 2.664 1.00 67.75 102 PHE A O 1
ATOM 828 N N . TRP A 1 103 ? 11.576 10.376 0.770 1.00 69.25 103 TRP A N 1
ATOM 829 C CA . TRP A 1 103 ? 12.719 9.503 1.049 1.00 69.25 103 TRP A CA 1
ATOM 830 C C . TRP A 1 103 ? 13.509 9.947 2.285 1.00 69.25 103 TRP A C 1
ATOM 832 O O . TRP A 1 103 ? 13.955 9.105 3.065 1.00 69.25 103 TRP A O 1
ATOM 842 N N . ALA A 1 104 ? 13.634 11.259 2.508 1.00 67.81 104 ALA A N 1
ATOM 843 C CA . ALA A 1 104 ? 14.266 11.805 3.708 1.00 67.81 104 ALA A CA 1
ATOM 844 C C . ALA A 1 104 ? 13.451 11.510 4.982 1.00 67.81 104 ALA A C 1
ATOM 846 O O . ALA A 1 104 ? 14.024 11.101 5.993 1.00 67.81 104 ALA A O 1
ATOM 847 N N . ILE A 1 105 ? 12.121 11.648 4.923 1.00 68.31 105 ILE A N 1
ATOM 848 C CA . ILE A 1 105 ? 11.207 11.305 6.027 1.00 68.31 105 ILE A CA 1
ATOM 849 C C . ILE A 1 105 ? 11.245 9.797 6.315 1.00 68.31 105 ILE A C 1
ATOM 851 O O . ILE A 1 105 ? 11.344 9.396 7.474 1.00 68.31 105 ILE A O 1
ATOM 855 N N . LEU A 1 106 ? 11.222 8.960 5.272 1.00 65.38 106 LEU A N 1
ATOM 856 C CA . LEU A 1 106 ? 11.323 7.503 5.397 1.00 65.38 106 LEU A CA 1
ATOM 857 C C . LEU A 1 106 ? 12.631 7.094 6.069 1.00 65.38 106 LEU A C 1
ATOM 859 O O . LEU A 1 106 ? 12.590 6.350 7.042 1.00 65.38 106 LEU A O 1
ATOM 863 N N . LYS A 1 107 ? 13.766 7.624 5.594 1.00 68.12 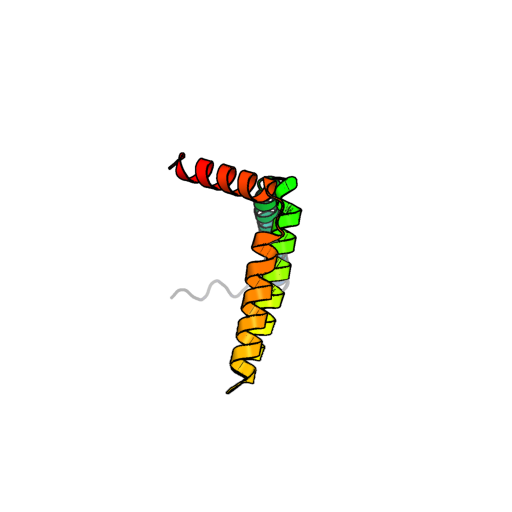107 LYS A N 1
ATOM 864 C CA . LYS A 1 107 ? 15.096 7.340 6.147 1.00 68.12 107 LYS A CA 1
ATOM 865 C C . LYS A 1 107 ? 15.209 7.761 7.612 1.00 68.12 107 LYS A C 1
ATOM 867 O O . LYS A 1 107 ? 15.802 7.035 8.400 1.00 68.12 107 LYS A O 1
ATOM 872 N N . ARG A 1 108 ? 14.644 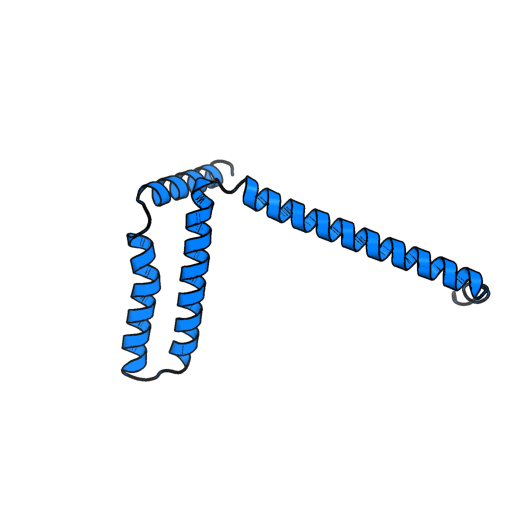8.913 7.986 1.00 64.19 108 ARG A N 1
ATOM 873 C CA . ARG A 1 108 ? 14.675 9.407 9.369 1.00 64.19 108 ARG A CA 1
ATOM 874 C C . ARG A 1 108 ? 13.850 8.518 10.306 1.00 64.19 108 ARG A C 1
ATOM 876 O O . ARG A 1 108 ? 14.359 8.090 11.334 1.00 64.19 108 ARG A O 1
ATOM 883 N N . ASN A 1 109 ? 12.635 8.154 9.894 1.00 63.88 109 ASN A N 1
ATOM 884 C CA . ASN A 1 109 ? 11.746 7.296 10.681 1.00 63.88 109 ASN A CA 1
ATOM 885 C C . ASN A 1 109 ? 12.235 5.842 10.793 1.00 63.88 109 ASN A C 1
ATOM 887 O O . ASN A 1 109 ? 11.938 5.179 11.786 1.00 63.88 109 ASN A O 1
ATOM 891 N N . THR A 1 110 ? 12.945 5.314 9.788 1.00 62.00 110 THR A N 1
ATOM 892 C CA . THR A 1 110 ? 13.541 3.974 9.876 1.00 62.00 110 THR A CA 1
ATOM 893 C C . THR A 1 110 ? 14.812 3.970 10.716 1.00 62.00 110 THR A C 1
ATOM 895 O O . THR A 1 110 ? 14.943 3.080 11.547 1.00 62.00 110 THR A O 1
ATOM 898 N N . LEU A 1 111 ? 15.704 4.961 10.585 1.00 57.62 111 LEU A N 1
ATOM 899 C CA . LEU A 1 111 ? 16.905 5.041 11.430 1.00 57.62 111 LEU A CA 1
ATOM 900 C C . LEU A 1 111 ? 16.563 5.195 12.917 1.00 57.62 111 LEU A C 1
ATOM 902 O O . LEU A 1 111 ? 17.104 4.452 13.729 1.00 57.62 111 LEU A O 1
ATOM 906 N N . GLU A 1 112 ? 15.634 6.085 13.281 1.00 55.38 112 GLU A N 1
ATOM 907 C CA . GLU A 1 112 ? 15.248 6.285 14.689 1.00 55.38 112 GLU A CA 1
ATOM 908 C C . GLU A 1 112 ? 14.726 4.984 15.333 1.00 55.38 112 GLU A C 1
ATOM 910 O O . GLU A 1 112 ? 15.060 4.685 16.473 1.00 55.38 112 GLU A O 1
ATOM 915 N N . ARG A 1 113 ? 14.016 4.127 14.583 1.00 54.06 113 ARG A N 1
ATOM 916 C CA . ARG A 1 113 ? 13.531 2.831 15.097 1.00 54.06 113 ARG A CA 1
ATOM 917 C C . ARG A 1 113 ? 14.602 1.749 15.255 1.00 54.06 113 ARG A C 1
ATOM 919 O O . ARG A 1 113 ? 14.379 0.822 16.023 1.00 54.06 113 ARG A O 1
ATOM 926 N N . PHE A 1 114 ? 15.718 1.836 14.532 1.00 52.94 114 PHE A N 1
ATOM 927 C CA . PHE A 1 114 ? 16.829 0.879 14.641 1.00 52.94 114 PHE A CA 1
ATOM 928 C C . PHE A 1 114 ? 17.896 1.301 15.657 1.00 52.94 114 PHE A C 1
ATOM 930 O O . PHE A 1 114 ? 18.763 0.493 15.968 1.00 52.94 114 PHE A O 1
ATOM 937 N N . THR A 1 115 ? 17.851 2.539 16.160 1.00 53.34 115 THR A N 1
ATOM 938 C CA . THR A 1 115 ? 18.819 3.031 17.162 1.00 53.34 115 THR A CA 1
ATOM 939 C C . THR A 1 115 ? 18.285 2.981 18.600 1.00 53.34 115 THR A C 1
ATOM 941 O O . THR A 1 115 ? 19.061 3.163 19.529 1.00 53.34 115 THR A O 1
ATOM 944 N N . ASP A 1 116 ? 16.985 2.713 18.775 1.00 50.97 116 ASP A N 1
ATOM 945 C CA . ASP A 1 116 ? 16.305 2.533 20.072 1.00 50.97 116 ASP A CA 1
ATOM 946 C C . ASP A 1 116 ? 16.139 1.043 20.478 1.00 50.97 116 ASP A C 1
ATOM 948 O O . ASP A 1 116 ? 15.428 0.739 21.439 1.00 50.97 116 ASP A O 1
ATOM 952 N N . GLN A 1 117 ? 16.769 0.108 19.752 1.00 44.22 117 GLN A N 1
ATOM 953 C CA . GLN A 1 117 ? 16.935 -1.305 20.146 1.00 44.22 117 GLN A CA 1
ATOM 954 C C . GLN A 1 117 ? 18.390 -1.583 20.512 1.00 44.22 117 GLN A C 1
ATOM 956 O O . GLN A 1 117 ? 18.597 -2.367 21.464 1.00 44.22 117 GLN A O 1
#

Organism: NCBI:txid1126240